Protein AF-A0AA43G3R4-F1 (afdb_monomer_lite)

Sequence (129 aa):
MTDATINPIISQLKTEEEQLTSLDSKLEKTAQWMMEASGTPEFGDRQTVYYPQLNEWREQKAKVNALYIQRANLSCIDEPTSPTAVANMMEEKCAIKEATVTSTTYERAQRRLFKQVNGFLRALLQYST

Structure (mmCIF, N/CA/C/O backbone):
data_AF-A0AA43G3R4-F1
#
_entry.id   AF-A0AA43G3R4-F1
#
loop_
_atom_site.group_PDB
_atom_site.id
_atom_site.type_symbol
_atom_site.label_atom_id
_atom_site.label_alt_id
_atom_site.label_comp_id
_atom_site.label_asym_id
_atom_site.label_entity_id
_atom_site.label_seq_id
_atom_site.pdbx_PDB_ins_code
_atom_site.Cartn_x
_atom_site.Cartn_y
_atom_site.Cartn_z
_atom_site.occupancy
_atom_site.B_iso_or_equiv
_atom_site.auth_seq_id
_atom_site.auth_comp_id
_atom_site.auth_asym_id
_atom_site.auth_atom_id
_atom_site.pdbx_PDB_model_num
ATOM 1 N N . MET A 1 1 ? 11.819 21.594 -16.147 1.00 44.59 1 MET A N 1
ATOM 2 C CA . MET A 1 1 ? 11.344 22.244 -14.901 1.00 44.59 1 MET A CA 1
ATOM 3 C C . MET A 1 1 ? 10.653 21.198 -14.023 1.00 44.59 1 MET A C 1
ATOM 5 O O . MET A 1 1 ? 9.445 21.244 -13.865 1.00 44.59 1 MET A O 1
ATOM 9 N N . THR A 1 2 ? 11.394 20.215 -13.508 1.00 52.28 2 THR A N 1
ATOM 10 C CA . THR A 1 2 ? 10.835 19.010 -12.854 1.00 52.28 2 THR A CA 1
ATOM 11 C C . THR A 1 2 ? 11.166 18.931 -11.359 1.00 52.28 2 THR A C 1
ATOM 13 O O . THR A 1 2 ? 10.369 18.418 -10.580 1.00 52.28 2 THR A O 1
ATOM 16 N N . ASP A 1 3 ? 12.277 19.527 -10.918 1.00 51.81 3 ASP A N 1
ATOM 17 C CA . ASP A 1 3 ? 12.760 19.365 -9.537 1.00 51.81 3 ASP A CA 1
ATOM 18 C C . ASP A 1 3 ? 11.977 20.166 -8.484 1.00 51.81 3 ASP A C 1
ATOM 20 O O . ASP A 1 3 ? 11.893 19.759 -7.325 1.00 51.81 3 ASP A O 1
ATOM 24 N N . ALA A 1 4 ? 11.356 21.287 -8.865 1.00 57.03 4 ALA A N 1
ATOM 25 C CA . ALA A 1 4 ? 10.637 22.144 -7.917 1.00 57.03 4 ALA A CA 1
ATOM 26 C C . ALA A 1 4 ? 9.316 21.525 -7.414 1.00 57.03 4 ALA A C 1
ATOM 28 O O . ALA A 1 4 ? 8.872 21.840 -6.313 1.00 57.03 4 ALA A O 1
ATOM 29 N N . THR A 1 5 ? 8.705 20.625 -8.192 1.00 59.03 5 THR A N 1
ATOM 30 C CA . THR A 1 5 ? 7.381 20.040 -7.899 1.00 59.03 5 THR A CA 1
ATOM 31 C C . THR A 1 5 ? 7.475 18.636 -7.296 1.00 59.03 5 THR A C 1
ATOM 33 O O . THR A 1 5 ? 6.583 18.214 -6.568 1.00 59.03 5 THR A O 1
ATOM 36 N N . ILE A 1 6 ? 8.577 17.920 -7.533 1.00 61.44 6 ILE A N 1
ATOM 37 C CA . ILE A 1 6 ? 8.792 16.555 -7.024 1.00 61.44 6 ILE A CA 1
ATOM 38 C C . ILE A 1 6 ? 9.211 16.564 -5.541 1.00 61.44 6 ILE A C 1
ATOM 40 O O . ILE A 1 6 ? 8.713 15.767 -4.744 1.00 61.44 6 ILE A O 1
ATOM 44 N N . ASN A 1 7 ? 10.069 17.506 -5.140 1.00 68.88 7 ASN A N 1
ATOM 45 C CA . ASN A 1 7 ? 10.537 17.658 -3.756 1.00 68.88 7 ASN A CA 1
ATOM 46 C C . ASN A 1 7 ? 9.427 17.861 -2.695 1.00 68.88 7 ASN A C 1
ATOM 48 O O . ASN A 1 7 ? 9.513 17.229 -1.633 1.00 68.88 7 ASN A O 1
ATOM 52 N N . PRO A 1 8 ? 8.373 18.673 -2.928 1.00 79.00 8 PRO A N 1
ATOM 53 C CA . PRO A 1 8 ? 7.284 18.813 -1.961 1.00 79.00 8 PRO A CA 1
ATOM 54 C C . PRO A 1 8 ? 6.429 17.545 -1.832 1.00 79.00 8 PRO A C 1
ATOM 56 O O . PRO A 1 8 ? 6.050 17.199 -0.717 1.00 79.00 8 PRO A O 1
ATOM 59 N N . ILE A 1 9 ? 6.190 16.805 -2.923 1.00 80.88 9 ILE A N 1
ATOM 60 C CA . ILE A 1 9 ? 5.394 15.562 -2.897 1.00 80.88 9 ILE A CA 1
ATOM 61 C C . ILE A 1 9 ? 6.132 14.455 -2.139 1.00 80.88 9 ILE A C 1
ATOM 63 O O . ILE A 1 9 ? 5.525 13.735 -1.351 1.00 80.88 9 ILE A O 1
ATOM 67 N N . ILE A 1 10 ? 7.451 14.338 -2.327 1.00 81.56 10 ILE A N 1
ATOM 68 C CA . ILE A 1 10 ? 8.273 13.375 -1.578 1.00 81.56 10 ILE A CA 1
ATOM 69 C C . ILE A 1 10 ? 8.282 13.715 -0.084 1.00 81.56 10 ILE A C 1
ATOM 71 O O . ILE A 1 10 ? 8.183 12.817 0.750 1.00 81.56 10 ILE A O 1
ATOM 75 N N . SER A 1 11 ? 8.392 15.001 0.257 1.00 84.50 11 SER A N 1
ATOM 76 C CA . SER A 1 11 ? 8.352 15.447 1.653 1.00 84.50 11 SER A CA 1
ATOM 77 C C . SER A 1 11 ? 6.990 15.173 2.291 1.00 84.50 11 SER A C 1
ATOM 79 O O . SER A 1 11 ? 6.943 14.644 3.393 1.00 84.50 11 SER A O 1
ATOM 81 N N . GLN A 1 12 ? 5.889 15.456 1.585 1.00 88.25 12 GLN A N 1
ATOM 82 C CA . GLN A 1 12 ? 4.536 15.145 2.054 1.00 88.25 12 GLN A CA 1
ATOM 83 C C . GLN A 1 12 ? 4.311 13.642 2.233 1.00 88.25 12 GLN A C 1
ATOM 85 O O . GLN A 1 12 ? 3.783 13.241 3.263 1.00 88.25 12 GLN A O 1
ATOM 90 N N . LEU A 1 13 ? 4.759 12.806 1.290 1.00 89.31 13 LEU A N 1
ATOM 91 C CA . LEU A 1 13 ? 4.653 11.347 1.406 1.00 89.31 13 LEU A CA 1
ATOM 92 C C . LEU A 1 13 ? 5.273 10.828 2.704 1.00 89.31 13 LEU A C 1
ATOM 94 O O . LEU A 1 13 ? 4.614 10.083 3.419 1.00 89.31 13 LEU A O 1
ATOM 98 N N . LYS A 1 14 ? 6.489 11.272 3.043 1.00 90.56 14 LYS A N 1
ATOM 99 C CA . LYS A 1 14 ? 7.156 10.855 4.286 1.00 90.56 14 LYS A CA 1
ATOM 100 C C . LYS A 1 14 ? 6.331 11.198 5.524 1.00 90.56 14 LYS A C 1
ATOM 102 O O . LYS A 1 14 ? 6.122 10.341 6.374 1.00 90.56 14 LYS A O 1
ATOM 107 N N . THR A 1 15 ? 5.832 12.429 5.609 1.00 91.81 15 THR A N 1
ATOM 108 C CA . THR A 1 15 ? 5.042 12.879 6.762 1.00 91.81 15 THR A CA 1
ATOM 109 C C . THR A 1 15 ? 3.743 12.085 6.900 1.00 91.81 15 THR A C 1
ATOM 111 O O . THR A 1 15 ? 3.371 11.674 7.997 1.00 91.81 15 THR A O 1
ATOM 114 N N . GLU A 1 16 ? 3.047 11.845 5.789 1.00 91.38 16 GLU A N 1
ATOM 115 C CA . GLU A 1 16 ? 1.775 11.118 5.787 1.00 91.38 16 GLU A CA 1
ATOM 116 C C . GLU A 1 16 ? 1.972 9.613 6.067 1.00 91.38 16 GLU A C 1
A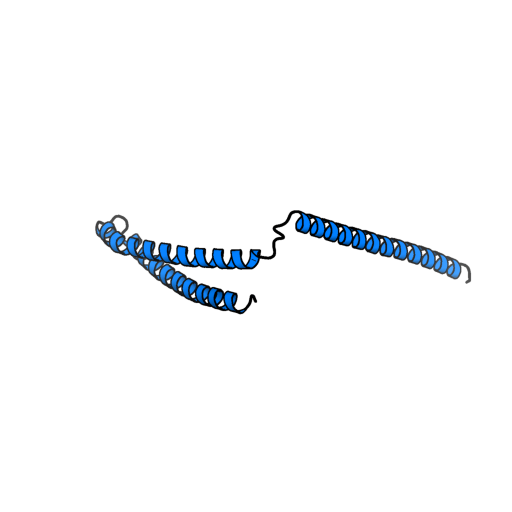TOM 118 O O . GLU A 1 16 ? 1.107 8.990 6.686 1.00 91.38 16 GLU A O 1
ATOM 123 N N . GLU A 1 17 ? 3.114 9.033 5.679 1.00 91.50 17 GLU A N 1
ATOM 124 C CA . GLU A 1 17 ? 3.525 7.662 6.024 1.00 91.50 17 GLU A CA 1
ATOM 125 C C . GLU A 1 17 ? 3.883 7.510 7.508 1.00 91.50 17 GLU A C 1
ATOM 127 O O . GLU A 1 17 ? 3.483 6.537 8.151 1.00 91.50 17 GLU A O 1
ATOM 132 N N . GLU A 1 18 ? 4.587 8.481 8.088 1.00 93.19 18 GLU A N 1
ATOM 133 C CA . GLU A 1 18 ? 4.849 8.5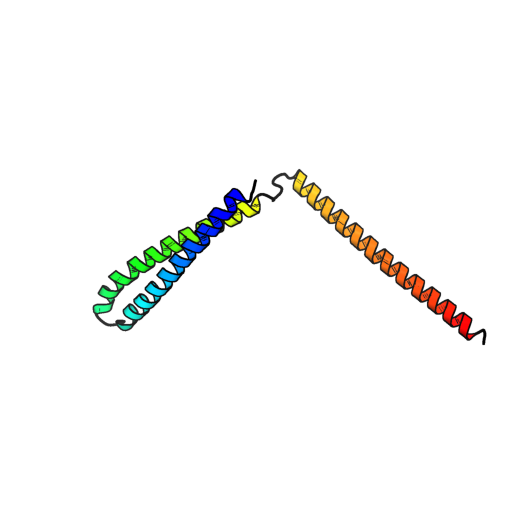23 9.532 1.00 93.19 18 GLU A CA 1
ATOM 134 C C . GLU A 1 18 ? 3.538 8.616 10.328 1.00 93.19 18 GLU A C 1
ATOM 136 O O . GLU A 1 18 ? 3.343 7.915 11.324 1.00 93.19 18 GLU A O 1
ATOM 141 N N . GLN A 1 19 ? 2.579 9.415 9.855 1.00 92.25 19 GLN A N 1
ATOM 142 C CA . GLN A 1 19 ? 1.244 9.460 10.450 1.00 92.25 19 GLN A CA 1
ATOM 143 C C . GLN A 1 19 ? 0.518 8.117 10.319 1.00 92.25 19 GLN A C 1
ATOM 145 O O . GLN A 1 19 ? -0.037 7.633 11.309 1.00 92.25 19 GLN A O 1
ATOM 150 N N . LEU A 1 20 ? 0.565 7.484 9.143 1.00 92.75 20 LEU A N 1
ATOM 151 C CA . LEU A 1 20 ? -0.073 6.189 8.904 1.00 92.75 20 LEU A CA 1
ATOM 152 C C . LEU A 1 20 ? 0.498 5.094 9.816 1.00 92.75 20 LEU A C 1
ATOM 154 O O . LEU A 1 20 ? -0.269 4.376 10.452 1.00 92.75 20 LEU A O 1
ATOM 158 N N . THR A 1 21 ? 1.823 5.016 9.954 1.00 92.94 21 THR A N 1
ATOM 159 C CA . THR A 1 21 ? 2.484 4.049 10.851 1.00 92.94 21 THR A CA 1
ATOM 160 C C . THR A 1 21 ? 2.127 4.288 12.320 1.00 92.94 21 THR A C 1
ATOM 162 O O . THR A 1 21 ? 1.919 3.338 13.079 1.00 92.94 21 THR A O 1
ATOM 165 N N . SER A 1 22 ? 1.984 5.553 12.730 1.00 93.62 22 SER A N 1
ATOM 166 C CA . SER A 1 22 ? 1.532 5.890 14.083 1.00 93.62 22 SER A CA 1
ATOM 167 C C . SER A 1 22 ? 0.084 5.453 14.347 1.00 93.62 22 SER A C 1
ATOM 169 O O . SER A 1 22 ? -0.221 4.959 15.437 1.00 93.62 22 SER A O 1
ATOM 171 N N . LEU A 1 23 ? -0.802 5.602 13.353 1.00 92.62 23 LEU A N 1
ATOM 172 C CA . LEU A 1 23 ? -2.191 5.153 13.425 1.00 92.62 23 LEU A CA 1
ATOM 173 C C . LEU A 1 23 ? -2.276 3.627 13.424 1.00 92.62 23 LEU A C 1
ATOM 175 O O . LEU A 1 23 ? -3.031 3.086 14.225 1.00 92.62 23 LEU A O 1
ATOM 179 N N . ASP A 1 24 ? -1.461 2.941 12.619 1.00 92.88 24 ASP A N 1
ATOM 180 C CA . ASP A 1 24 ? -1.372 1.476 12.609 1.00 92.88 24 ASP A CA 1
ATOM 181 C C . ASP A 1 24 ? -1.020 0.925 13.992 1.00 92.88 24 ASP A C 1
ATOM 183 O O . ASP A 1 24 ? -1.715 0.052 14.507 1.00 92.88 24 ASP A O 1
ATOM 187 N N . SER A 1 25 ? -0.002 1.485 14.655 1.00 93.31 25 SER A N 1
ATOM 188 C CA . SER A 1 25 ? 0.379 1.035 16.000 1.00 93.31 25 SER A CA 1
ATOM 189 C C . SER A 1 25 ? -0.733 1.254 17.032 1.00 93.31 25 SER A C 1
ATOM 191 O O . SER A 1 25 ? -0.937 0.421 17.920 1.00 93.31 25 SER A O 1
ATOM 193 N N . LYS A 1 26 ? -1.466 2.371 16.942 1.00 92.56 26 LYS A N 1
ATOM 194 C CA . LYS A 1 26 ? -2.621 2.631 17.815 1.00 92.56 26 LYS A CA 1
ATOM 195 C C . LYS A 1 26 ? -3.754 1.646 17.537 1.00 92.56 26 LYS A C 1
ATOM 197 O O . LYS A 1 26 ? -4.304 1.096 18.488 1.00 92.56 26 LYS A O 1
ATOM 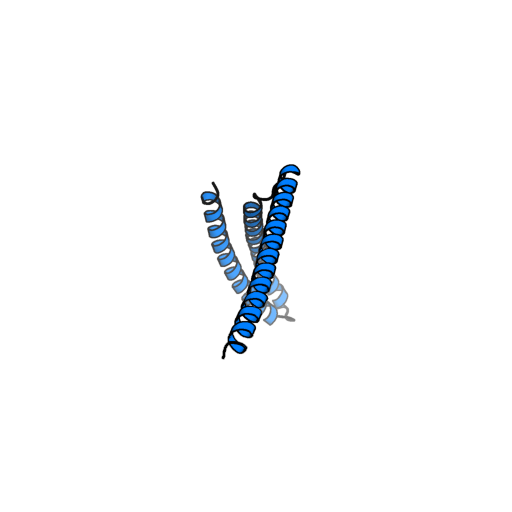202 N N . LEU A 1 27 ? -4.055 1.407 16.261 1.00 94.12 27 LEU A N 1
ATOM 203 C CA . LEU A 1 27 ? -5.101 0.499 15.804 1.00 94.12 27 LEU A CA 1
ATOM 204 C C . LEU A 1 27 ? -4.810 -0.950 16.204 1.00 94.12 27 LEU A C 1
ATOM 206 O O . LEU A 1 27 ? -5.715 -1.673 16.604 1.00 94.12 27 LEU A O 1
ATOM 210 N N . GLU A 1 28 ? -3.551 -1.381 16.133 1.00 95.00 28 GLU A N 1
ATOM 211 C CA . GLU A 1 28 ? -3.140 -2.719 16.555 1.00 95.00 28 GLU A CA 1
ATOM 212 C C . GLU A 1 28 ? -3.360 -2.916 18.060 1.00 95.00 28 GLU A C 1
ATOM 214 O O . GLU A 1 28 ? -3.941 -3.917 18.480 1.00 95.00 28 GLU A O 1
ATOM 219 N N . LYS A 1 29 ? -2.977 -1.926 18.876 1.00 94.69 29 LYS A N 1
ATOM 220 C CA . LYS A 1 29 ? -3.205 -1.961 20.328 1.00 94.69 29 LYS A CA 1
ATOM 221 C C . LYS A 1 29 ? -4.691 -1.990 20.671 1.00 94.69 29 LYS A C 1
ATOM 223 O O . LYS A 1 29 ? -5.099 -2.754 21.543 1.00 94.69 29 LYS A O 1
ATOM 228 N N . THR A 1 30 ? -5.512 -1.184 19.998 1.00 91.50 30 THR A N 1
ATOM 229 C CA . THR A 1 30 ? -6.960 -1.182 20.247 1.00 91.50 30 THR A CA 1
ATOM 230 C C . THR A 1 30 ? -7.649 -2.425 19.703 1.00 91.50 30 THR A C 1
ATOM 232 O O . THR A 1 30 ? -8.590 -2.900 20.334 1.00 91.50 30 THR A O 1
ATOM 235 N N . ALA A 1 31 ? -7.154 -3.016 18.613 1.00 92.44 31 ALA A N 1
ATOM 236 C CA . ALA A 1 31 ? -7.606 -4.318 18.133 1.00 92.44 31 ALA A CA 1
ATOM 237 C C . ALA A 1 31 ? -7.309 -5.421 19.156 1.00 92.44 31 ALA A C 1
ATOM 239 O O . ALA A 1 31 ? -8.202 -6.201 19.477 1.00 92.44 31 ALA A O 1
ATOM 240 N N . GLN A 1 32 ? -6.088 -5.468 19.700 1.00 94.06 32 GLN A N 1
ATOM 241 C CA . GLN A 1 32 ? -5.712 -6.426 20.745 1.00 94.06 32 GLN A CA 1
ATOM 242 C C . GLN A 1 32 ? -6.611 -6.269 21.977 1.00 94.06 32 GLN A C 1
ATOM 244 O O . GLN A 1 32 ? -7.249 -7.232 22.396 1.00 94.06 32 GLN A O 1
ATOM 249 N N . TRP A 1 33 ? -6.773 -5.039 22.472 1.00 93.19 33 TRP A N 1
ATOM 250 C CA . TRP A 1 33 ? -7.673 -4.734 23.586 1.00 93.19 33 TRP A CA 1
ATOM 251 C C . TRP A 1 33 ? -9.139 -5.104 23.302 1.00 93.19 33 TRP A C 1
ATOM 253 O O . TRP A 1 33 ? -9.841 -5.593 24.184 1.00 93.19 33 TRP A O 1
ATOM 263 N N . MET A 1 34 ? -9.634 -4.906 22.079 1.00 92.50 34 MET A N 1
ATOM 264 C CA . MET A 1 34 ? -10.984 -5.330 21.696 1.00 92.50 34 MET A CA 1
ATOM 265 C C . MET A 1 34 ? -11.106 -6.862 21.707 1.00 92.50 34 MET A C 1
ATOM 267 O O . MET A 1 34 ? -12.076 -7.400 22.239 1.00 92.50 34 MET A O 1
ATOM 271 N N . MET A 1 35 ? -10.115 -7.568 21.155 1.00 91.44 35 MET A N 1
ATOM 272 C CA . MET A 1 35 ? -10.095 -9.031 21.067 1.00 91.44 35 MET A CA 1
ATOM 273 C C . MET A 1 35 ? -10.021 -9.714 22.438 1.00 91.44 35 MET A C 1
ATOM 275 O O . MET A 1 35 ? -10.620 -10.775 22.615 1.00 91.44 35 MET A O 1
ATOM 279 N N . GLU A 1 36 ? -9.365 -9.098 23.422 1.00 92.75 36 GLU A N 1
ATOM 280 C CA . GLU A 1 36 ? -9.342 -9.576 24.814 1.00 92.75 36 GLU A CA 1
ATOM 281 C C . GLU A 1 36 ? -10.741 -9.683 25.441 1.00 92.75 36 GLU A C 1
ATOM 283 O O . GLU A 1 36 ? -10.964 -10.533 26.298 1.00 92.75 36 GLU A O 1
ATOM 288 N N . ALA A 1 37 ? -11.697 -8.859 25.002 1.00 89.75 37 ALA A N 1
ATOM 289 C CA . ALA A 1 37 ? -13.094 -8.927 25.436 1.00 89.75 37 ALA A CA 1
ATOM 290 C C . ALA A 1 37 ? -13.983 -9.752 24.501 1.00 89.75 37 ALA A C 1
ATOM 292 O O . ALA A 1 37 ? -15.207 -9.700 24.610 1.00 89.75 37 ALA A O 1
ATOM 293 N N . SER A 1 38 ? -13.413 -10.495 23.552 1.00 88.75 38 SER A N 1
ATOM 294 C CA . SER A 1 38 ? -14.224 -11.303 22.643 1.00 88.75 38 SER A CA 1
ATOM 295 C C . SER A 1 38 ? -15.098 -12.298 23.419 1.00 88.75 38 SER A C 1
ATOM 297 O O . SER A 1 38 ? -14.650 -12.988 24.332 1.00 88.75 38 SER A O 1
ATOM 299 N N . GLY A 1 39 ? -16.387 -12.332 23.078 1.00 85.88 39 GLY A N 1
ATOM 300 C CA . GLY A 1 39 ? -17.371 -13.176 23.760 1.00 85.88 39 GLY A CA 1
ATOM 301 C C . GLY A 1 39 ? -17.900 -12.625 25.090 1.00 85.88 39 GLY A C 1
ATOM 302 O O . GLY A 1 39 ? -18.745 -13.280 25.699 1.00 85.88 39 GLY A O 1
ATOM 303 N N . THR A 1 40 ? -17.472 -11.436 25.531 1.00 89.31 40 THR A N 1
ATOM 304 C CA . THR A 1 40 ? -18.071 -10.739 26.681 1.00 89.31 40 THR A CA 1
ATOM 305 C C . THR A 1 40 ? -19.037 -9.635 26.221 1.00 89.31 40 THR A C 1
ATOM 307 O O . THR A 1 40 ? -18.949 -9.169 25.081 1.00 89.31 40 THR A O 1
ATOM 310 N N . PRO A 1 41 ? -19.965 -9.177 27.085 1.00 87.88 41 PRO A N 1
ATOM 311 C CA . PRO A 1 41 ? -20.867 -8.068 26.759 1.00 87.88 41 PRO A CA 1
ATOM 312 C C . PRO A 1 41 ? -20.126 -6.762 26.435 1.00 87.88 41 PRO A C 1
ATOM 314 O O . PRO A 1 41 ? -20.597 -5.978 25.617 1.00 87.88 41 PRO A O 1
ATOM 317 N N . GLU A 1 42 ? -18.941 -6.560 27.022 1.00 88.25 42 GLU A N 1
ATOM 318 C CA . GLU A 1 42 ? -18.103 -5.371 26.814 1.00 88.25 42 GLU A CA 1
ATOM 319 C C . GLU A 1 42 ? -17.565 -5.264 25.381 1.00 88.25 42 GLU A C 1
ATOM 321 O O . GLU A 1 42 ? -17.151 -4.187 24.959 1.00 88.25 42 GLU A O 1
ATOM 326 N N . PHE A 1 43 ? -17.567 -6.355 24.605 1.00 88.88 43 PHE A N 1
ATOM 327 C CA . PHE A 1 43 ? -17.068 -6.357 23.229 1.00 88.88 43 PHE A CA 1
ATOM 328 C C . PHE A 1 43 ? -17.754 -5.299 22.355 1.00 88.88 43 PHE A C 1
ATOM 330 O O . PHE A 1 43 ? -17.090 -4.626 21.567 1.00 88.88 43 PHE A O 1
ATOM 337 N N . GLY A 1 44 ? -19.070 -5.123 22.526 1.00 89.00 44 GLY A N 1
ATOM 338 C CA . GLY A 1 44 ? -19.841 -4.106 21.808 1.00 89.00 44 GLY A CA 1
ATOM 339 C C . GLY A 1 44 ? -19.372 -2.687 22.130 1.00 89.00 44 GLY A C 1
ATOM 340 O O . GLY A 1 44 ? -19.185 -1.880 21.222 1.00 89.00 44 GLY A O 1
ATOM 341 N N . ASP A 1 45 ? -19.073 -2.405 23.397 1.00 90.25 45 ASP A N 1
ATOM 342 C CA . ASP A 1 45 ? -18.560 -1.099 23.815 1.00 90.25 45 ASP A CA 1
ATOM 343 C C . ASP A 1 45 ? -17.160 -0.853 23.239 1.00 90.25 45 ASP A C 1
ATOM 345 O O . ASP A 1 45 ? -16.874 0.226 22.717 1.00 90.25 45 ASP A O 1
ATOM 349 N N . ARG A 1 46 ? -16.291 -1.873 23.226 1.00 91.19 46 ARG A N 1
ATOM 350 C CA . ARG A 1 46 ? -14.936 -1.756 22.655 1.00 91.19 46 ARG A CA 1
ATOM 351 C C . ARG A 1 46 ? -14.948 -1.541 21.137 1.00 91.19 46 ARG A C 1
ATOM 353 O O . ARG A 1 46 ? -14.095 -0.819 20.619 1.00 91.19 46 ARG A O 1
ATOM 360 N N . GLN A 1 47 ? -15.942 -2.078 20.425 1.00 91.50 47 GLN A N 1
ATOM 361 C CA . GLN A 1 47 ? -16.136 -1.808 18.994 1.00 91.50 47 GLN A CA 1
ATOM 362 C C . GLN A 1 47 ? -16.387 -0.325 18.704 1.00 91.50 47 GLN A C 1
ATOM 364 O O . GLN A 1 47 ? -15.893 0.187 17.697 1.00 91.50 47 GLN A O 1
ATOM 369 N N . THR A 1 48 ? -17.107 0.379 19.586 1.00 92.81 48 THR A N 1
ATOM 370 C CA . THR A 1 48 ? -17.380 1.816 19.406 1.00 92.81 48 THR A CA 1
ATOM 371 C C . THR A 1 48 ? -16.112 2.668 19.435 1.00 92.81 48 THR A C 1
ATOM 373 O O . THR A 1 48 ? -16.088 3.737 18.835 1.00 92.81 48 THR A O 1
ATOM 376 N N . VAL A 1 49 ? -15.041 2.176 20.066 1.00 91.81 49 VAL A N 1
ATOM 377 C CA . VAL A 1 49 ? -13.723 2.826 20.100 1.00 91.81 49 VAL A CA 1
ATOM 378 C C . VAL A 1 49 ? -12.860 2.397 18.911 1.00 91.81 49 VAL A C 1
ATOM 380 O O . VAL A 1 49 ? -12.162 3.221 18.322 1.00 91.81 49 VAL A O 1
ATOM 383 N N . TYR A 1 50 ? -12.921 1.119 18.529 1.00 92.81 50 TYR A N 1
ATOM 384 C CA . TYR A 1 50 ? -12.098 0.558 17.456 1.00 92.81 50 TYR A CA 1
ATOM 385 C C . TYR A 1 50 ? -12.494 1.060 16.057 1.00 92.81 50 TYR A C 1
ATOM 387 O O . TYR A 1 50 ? -11.639 1.485 15.279 1.00 92.81 50 TYR A O 1
ATOM 395 N N . TYR A 1 51 ? -13.786 1.039 15.712 1.00 93.50 51 TYR A N 1
ATOM 396 C CA . TYR A 1 51 ? -14.228 1.366 14.349 1.00 93.50 51 TYR A CA 1
ATOM 397 C C . TYR A 1 51 ? -13.946 2.813 13.907 1.00 93.50 51 TYR A C 1
ATOM 399 O O . TYR A 1 51 ? -13.550 2.996 12.753 1.00 93.50 51 TYR A O 1
ATOM 407 N N . PRO A 1 52 ? -14.086 3.845 14.762 1.00 94.31 52 PRO A N 1
ATOM 408 C CA . PRO A 1 52 ? -13.673 5.200 14.405 1.00 94.31 52 PRO A CA 1
ATOM 409 C C . PRO A 1 52 ? -12.182 5.299 14.068 1.00 94.31 52 PRO A C 1
ATOM 411 O O . PRO A 1 52 ? -11.828 5.911 13.064 1.00 94.31 52 PRO A O 1
ATOM 414 N N . GLN A 1 53 ? -11.318 4.633 14.840 1.00 93.50 53 GLN A N 1
ATOM 415 C CA . GLN A 1 53 ? -9.875 4.605 14.571 1.00 93.50 53 GLN A CA 1
ATOM 416 C C . GLN A 1 53 ? -9.554 3.870 13.266 1.00 93.50 53 GLN A C 1
ATOM 418 O O . GLN A 1 53 ? -8.684 4.291 12.505 1.00 93.50 53 GLN A O 1
ATOM 423 N N . LEU A 1 54 ? -10.286 2.793 12.969 1.00 94.00 54 LEU A N 1
ATOM 424 C CA . LEU A 1 54 ? -10.164 2.088 11.696 1.00 94.00 54 LEU A CA 1
ATOM 425 C C . LEU A 1 54 ? -10.542 2.992 10.513 1.00 94.00 54 LEU A C 1
ATOM 427 O O . LEU A 1 54 ? -9.892 2.935 9.469 1.00 94.00 54 LEU A O 1
ATOM 431 N N . ASN A 1 55 ? -11.583 3.814 10.657 1.00 95.12 55 ASN A N 1
ATOM 432 C CA . ASN A 1 55 ? -11.982 4.764 9.621 1.00 95.12 55 ASN A CA 1
ATOM 433 C C . ASN A 1 55 ? -10.927 5.856 9.419 1.00 95.12 55 ASN A C 1
ATOM 435 O O . ASN A 1 55 ? -10.546 6.106 8.278 1.00 95.12 55 ASN A O 1
ATOM 439 N N . GLU A 1 56 ? -10.389 6.423 10.500 1.00 94.12 56 GLU A N 1
ATOM 440 C CA . GLU A 1 56 ? -9.297 7.403 10.437 1.00 94.12 56 GLU A CA 1
ATOM 441 C C . GLU A 1 56 ? -8.069 6.829 9.709 1.00 94.12 56 GLU A C 1
ATOM 443 O O . GLU A 1 56 ? -7.522 7.451 8.795 1.00 94.12 56 GLU A O 1
ATOM 448 N N . TRP A 1 57 ? -7.688 5.587 10.026 1.00 95.19 57 TRP A N 1
ATOM 449 C CA . TRP A 1 57 ? -6.604 4.899 9.325 1.00 95.19 57 TRP A CA 1
ATOM 450 C C . TRP A 1 57 ? -6.899 4.693 7.831 1.00 95.19 57 TRP A C 1
ATOM 452 O O . TRP A 1 57 ? -6.026 4.902 6.986 1.00 95.19 57 TRP A O 1
ATOM 462 N N . ARG A 1 58 ? -8.134 4.313 7.471 1.00 94.62 58 ARG A N 1
ATOM 463 C CA . ARG A 1 58 ? -8.540 4.131 6.064 1.00 94.62 58 ARG A CA 1
ATOM 464 C C . ARG A 1 58 ? -8.464 5.435 5.278 1.00 94.62 58 ARG A C 1
ATOM 466 O O . ARG A 1 58 ? -7.980 5.426 4.146 1.00 94.62 58 ARG A O 1
ATOM 473 N N . GLU A 1 59 ? -8.924 6.535 5.864 1.00 95.25 59 GLU A N 1
ATOM 474 C CA . GLU A 1 59 ? -8.842 7.864 5.256 1.00 95.25 59 GLU A CA 1
ATOM 475 C C . GLU A 1 59 ? -7.386 8.282 5.042 1.00 95.25 59 GLU A C 1
ATOM 477 O O . GLU A 1 59 ? -7.020 8.722 3.950 1.00 95.25 59 GLU A O 1
ATOM 482 N N . GLN A 1 60 ? -6.530 8.067 6.042 1.00 92.94 60 GLN A N 1
ATOM 483 C CA . GLN A 1 60 ? -5.106 8.369 5.938 1.00 92.94 60 GLN A CA 1
ATOM 484 C C . GLN A 1 60 ? -4.418 7.532 4.851 1.00 92.94 60 GLN A C 1
ATOM 486 O O . GLN A 1 60 ? -3.676 8.056 4.018 1.00 92.94 60 GLN A O 1
ATOM 491 N N . LYS A 1 61 ? -4.729 6.235 4.781 1.00 94.12 61 LYS A N 1
ATOM 492 C CA . LYS A 1 61 ? -4.225 5.343 3.730 1.00 94.12 61 LYS A CA 1
ATOM 493 C C . LYS A 1 61 ? -4.658 5.791 2.333 1.00 94.12 61 LYS A C 1
ATOM 495 O O . LYS A 1 61 ? -3.872 5.706 1.389 1.00 94.12 61 LYS A O 1
ATOM 500 N N . ALA A 1 62 ? -5.889 6.283 2.186 1.00 94.00 62 ALA A N 1
ATOM 501 C CA . ALA A 1 62 ? -6.376 6.813 0.916 1.00 94.00 62 ALA A CA 1
ATOM 502 C C . ALA A 1 62 ? -5.581 8.052 0.467 1.00 94.00 62 ALA A C 1
ATOM 504 O O . ALA A 1 62 ? -5.236 8.147 -0.712 1.00 94.00 62 ALA A O 1
ATOM 505 N N . LYS A 1 63 ? -5.221 8.954 1.393 1.00 91.88 63 LYS A N 1
ATOM 506 C CA . LYS A 1 63 ? -4.365 10.118 1.097 1.00 91.88 63 LYS A CA 1
ATOM 507 C C . LYS A 1 63 ? -2.973 9.701 0.626 1.00 91.88 63 LYS A C 1
ATOM 509 O O . LYS A 1 63 ? -2.519 10.175 -0.413 1.00 91.88 63 LYS A O 1
ATOM 514 N N . VAL A 1 64 ? -2.327 8.773 1.335 1.00 92.62 64 VAL A N 1
ATOM 515 C CA . VAL A 1 64 ? -1.002 8.246 0.958 1.00 92.62 64 VAL A CA 1
ATOM 516 C C . VAL A 1 64 ? -1.049 7.619 -0.439 1.00 92.62 64 VAL A C 1
ATOM 518 O O . VAL A 1 64 ? -0.231 7.949 -1.298 1.00 92.62 64 VAL A O 1
ATOM 521 N N . ASN A 1 65 ? -2.056 6.788 -0.719 1.00 91.81 65 ASN A N 1
ATOM 522 C CA . ASN A 1 65 ? -2.240 6.194 -2.044 1.00 91.81 65 ASN A CA 1
ATOM 523 C C . ASN A 1 65 ? -2.458 7.248 -3.141 1.00 91.81 65 ASN A C 1
ATOM 525 O O . ASN A 1 65 ? -1.907 7.116 -4.233 1.00 91.81 65 ASN A O 1
ATOM 529 N N . ALA A 1 66 ? -3.224 8.308 -2.865 1.00 91.62 66 ALA A N 1
ATOM 530 C CA . ALA A 1 66 ? -3.416 9.402 -3.813 1.00 91.62 66 ALA A CA 1
ATOM 531 C C . ALA A 1 66 ? -2.091 10.114 -4.137 1.00 91.62 66 ALA A C 1
ATOM 533 O O . ALA A 1 66 ? -1.823 10.395 -5.306 1.00 91.62 66 ALA A O 1
ATOM 534 N N . LEU A 1 67 ? -1.230 10.341 -3.139 1.00 89.19 67 LEU A N 1
ATOM 535 C CA . LEU A 1 67 ? 0.103 10.918 -3.344 1.00 89.19 67 LEU A CA 1
ATOM 536 C C . LEU A 1 67 ? 1.023 9.988 -4.150 1.00 89.19 67 LEU A C 1
ATOM 538 O O . LEU A 1 67 ? 1.750 10.454 -5.029 1.00 89.19 67 LEU A O 1
ATOM 542 N N . TYR A 1 68 ? 0.958 8.673 -3.918 1.00 88.62 68 TYR A N 1
ATOM 543 C CA . TYR A 1 68 ? 1.673 7.685 -4.733 1.00 88.62 68 TYR A CA 1
ATOM 544 C C . TYR A 1 68 ? 1.249 7.728 -6.205 1.00 88.62 68 TYR A C 1
ATOM 546 O O . TYR A 1 68 ? 2.106 7.717 -7.090 1.00 88.62 68 TYR A O 1
ATOM 554 N N . ILE A 1 69 ? -0.055 7.835 -6.473 1.00 88.31 69 ILE A N 1
ATOM 555 C CA . ILE A 1 69 ? -0.591 7.967 -7.835 1.00 88.31 69 ILE A CA 1
ATOM 556 C C . ILE A 1 69 ? -0.129 9.283 -8.472 1.00 88.31 69 ILE A C 1
ATOM 558 O O . ILE A 1 69 ? 0.328 9.283 -9.613 1.00 88.31 69 ILE A O 1
ATOM 562 N N . GLN A 1 70 ? -0.182 10.401 -7.740 1.00 85.31 70 GLN A N 1
ATOM 563 C CA . GLN A 1 70 ? 0.321 11.689 -8.234 1.00 85.31 70 GLN A CA 1
ATOM 564 C C . GLN A 1 70 ? 1.807 11.614 -8.601 1.00 85.31 70 GLN A C 1
ATOM 566 O O . GLN A 1 70 ? 2.202 12.082 -9.668 1.00 85.31 70 GLN A O 1
ATOM 571 N N . ARG A 1 71 ? 2.626 10.968 -7.764 1.00 83.69 71 ARG A N 1
ATOM 572 C CA . ARG A 1 71 ? 4.047 10.739 -8.048 1.00 83.69 71 ARG A CA 1
ATOM 573 C C . ARG A 1 71 ? 4.255 9.882 -9.301 1.00 83.69 71 ARG A C 1
ATOM 575 O O . ARG A 1 71 ? 5.106 10.221 -10.118 1.00 83.69 71 ARG A O 1
ATOM 582 N N . ALA A 1 72 ? 3.486 8.807 -9.465 1.00 81.38 72 ALA A N 1
ATOM 583 C CA . ALA A 1 72 ? 3.565 7.946 -10.645 1.00 81.38 72 ALA A CA 1
ATOM 584 C C . ALA A 1 72 ? 3.187 8.700 -11.935 1.00 81.38 72 ALA A C 1
ATOM 586 O O . ALA A 1 72 ? 3.882 8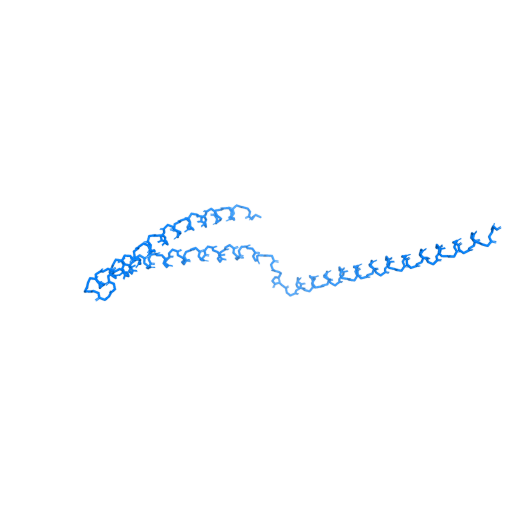.593 -12.945 1.00 81.38 72 ALA A O 1
ATOM 587 N N . ASN A 1 73 ? 2.147 9.536 -11.881 1.00 80.06 73 ASN A N 1
ATOM 588 C CA . ASN A 1 73 ? 1.719 10.354 -13.017 1.00 80.06 73 ASN A CA 1
ATOM 589 C C . ASN A 1 73 ? 2.776 11.393 -13.423 1.00 80.06 73 ASN A C 1
ATOM 591 O O . ASN A 1 73 ? 2.953 11.648 -14.610 1.00 80.06 73 ASN A O 1
ATOM 595 N N . LEU A 1 74 ? 3.524 11.952 -12.465 1.00 72.75 74 LEU A N 1
ATOM 596 C CA . LEU A 1 74 ? 4.640 12.859 -12.760 1.00 72.75 74 LEU A CA 1
ATOM 597 C C . LEU A 1 74 ? 5.813 12.156 -13.456 1.00 72.75 74 LEU A C 1
ATOM 599 O O . LEU A 1 74 ? 6.482 12.776 -14.276 1.00 72.75 74 LEU A O 1
ATOM 603 N N . SER A 1 75 ? 6.050 10.871 -13.169 1.00 62.22 75 SER A N 1
ATOM 604 C CA . SER A 1 75 ? 7.083 10.079 -13.856 1.00 62.22 75 SER A CA 1
ATOM 605 C C . SER A 1 75 ? 6.683 9.595 -15.256 1.00 62.22 75 SER A C 1
ATOM 607 O O . SER A 1 75 ? 7.537 9.127 -15.998 1.00 62.22 75 SER A O 1
ATOM 609 N N . CYS A 1 76 ? 5.404 9.706 -15.632 1.00 54.50 76 CYS A N 1
ATOM 610 C CA . CYS A 1 76 ? 4.864 9.188 -16.895 1.00 54.50 76 CYS A CA 1
ATOM 611 C C . CYS A 1 76 ? 4.847 10.237 -18.031 1.00 54.50 76 CYS A C 1
ATOM 613 O O . CYS A 1 76 ? 4.406 9.951 -19.139 1.00 54.50 76 CYS A O 1
ATOM 615 N N . ILE A 1 77 ? 5.353 11.452 -17.788 1.00 55.62 77 ILE A N 1
ATOM 616 C CA . ILE A 1 77 ? 5.332 12.557 -18.767 1.00 55.62 77 ILE A CA 1
ATOM 617 C C . ILE A 1 77 ? 6.263 12.301 -19.978 1.00 55.62 77 ILE A C 1
ATOM 619 O O . ILE A 1 77 ? 6.126 12.969 -20.999 1.00 55.62 77 ILE A O 1
ATOM 623 N N . ASP A 1 78 ? 7.136 11.290 -19.925 1.00 53.84 78 ASP A N 1
ATOM 624 C CA . ASP A 1 78 ? 8.045 10.943 -21.029 1.00 53.84 78 ASP A CA 1
ATOM 625 C C . ASP A 1 78 ? 7.490 9.885 -22.008 1.00 53.84 78 ASP A C 1
ATOM 627 O O . ASP A 1 78 ? 8.203 9.467 -22.923 1.00 53.84 78 ASP A O 1
ATOM 631 N N . GLU A 1 79 ? 6.234 9.434 -21.874 1.00 54.34 79 GLU A N 1
ATOM 632 C CA . GLU A 1 79 ? 5.654 8.535 -22.881 1.00 54.34 79 GLU A CA 1
ATOM 633 C C . GLU A 1 79 ? 5.296 9.299 -24.172 1.00 54.34 79 GLU A C 1
ATOM 635 O O . GLU A 1 79 ? 4.482 10.230 -24.141 1.00 54.34 79 GLU A O 1
ATOM 640 N N . PRO A 1 80 ? 5.861 8.916 -25.338 1.00 54.31 80 PRO A N 1
ATOM 641 C CA . PRO A 1 80 ? 5.559 9.573 -26.600 1.00 54.31 80 PRO A CA 1
ATOM 642 C C . PRO A 1 80 ? 4.088 9.360 -26.964 1.00 54.31 80 PRO A C 1
ATOM 644 O O . PRO A 1 80 ? 3.691 8.313 -27.468 1.00 54.31 80 PRO A O 1
ATOM 647 N N . THR A 1 81 ? 3.268 10.383 -26.733 1.00 57.72 81 THR A N 1
ATOM 648 C CA . THR A 1 81 ? 1.813 10.330 -26.938 1.00 57.72 81 THR A CA 1
ATOM 649 C C . THR A 1 81 ? 1.421 10.370 -28.422 1.00 57.72 81 THR A C 1
ATOM 651 O O . THR A 1 81 ? 0.257 10.166 -28.760 1.00 57.72 81 THR A O 1
ATOM 654 N N . SER A 1 82 ? 2.369 10.640 -29.332 1.00 61.16 82 SER A N 1
ATOM 655 C CA . SER A 1 82 ? 2.108 10.704 -30.772 1.00 61.16 82 SER A CA 1
ATOM 656 C C . SER A 1 82 ? 2.536 9.417 -31.497 1.00 61.16 82 SER A C 1
ATOM 658 O O . SER A 1 82 ? 3.630 8.900 -31.250 1.00 61.16 82 SER A O 1
ATOM 660 N N . PRO A 1 83 ? 1.725 8.911 -32.446 1.00 60.66 83 PRO A N 1
ATOM 661 C CA . PRO A 1 83 ? 2.052 7.705 -33.212 1.00 60.66 83 PRO A CA 1
ATOM 662 C C . PRO A 1 83 ? 3.383 7.826 -33.977 1.00 60.66 83 PRO A C 1
ATOM 664 O O . PRO A 1 83 ? 4.094 6.836 -34.141 1.00 60.66 83 PRO A O 1
ATOM 667 N N . THR A 1 84 ? 3.772 9.041 -34.373 1.00 65.19 84 THR A N 1
ATOM 668 C CA . THR A 1 84 ? 5.060 9.335 -35.020 1.00 65.19 84 THR A CA 1
ATOM 669 C C . THR A 1 84 ? 6.250 9.142 -34.077 1.00 65.19 84 THR A C 1
ATOM 671 O O . THR A 1 84 ? 7.281 8.614 -34.480 1.00 65.19 84 THR A O 1
ATOM 674 N N . ALA A 1 85 ? 6.121 9.526 -32.806 1.00 60.12 85 ALA A N 1
ATOM 675 C CA . ALA A 1 85 ? 7.199 9.373 -31.833 1.00 60.12 85 ALA A CA 1
ATOM 676 C C . ALA A 1 85 ? 7.380 7.907 -31.391 1.00 60.12 85 ALA A C 1
ATOM 678 O O . ALA A 1 85 ? 8.507 7.464 -31.168 1.00 60.12 85 ALA A O 1
ATOM 679 N N . VAL A 1 86 ? 6.298 7.119 -31.369 1.00 65.81 86 VAL A N 1
ATOM 680 C CA . VAL A 1 86 ? 6.369 5.659 -31.176 1.00 65.81 86 VAL A CA 1
ATOM 681 C C . VAL A 1 86 ? 7.103 4.978 -32.338 1.00 65.81 86 VAL A C 1
ATOM 683 O O . VAL A 1 86 ? 7.928 4.094 -32.100 1.00 65.81 86 VAL A O 1
ATOM 686 N N . ALA A 1 87 ? 6.847 5.404 -33.581 1.00 71.25 87 ALA A N 1
ATOM 687 C CA . ALA A 1 87 ? 7.530 4.880 -34.766 1.00 71.25 87 ALA A CA 1
ATOM 688 C C . ALA A 1 87 ? 9.040 5.172 -34.736 1.00 71.25 87 ALA A C 1
ATOM 690 O O . ALA A 1 87 ? 9.838 4.246 -34.879 1.00 71.25 87 ALA A O 1
ATOM 691 N N . ASN A 1 88 ? 9.429 6.414 -34.433 1.00 71.75 88 ASN A N 1
ATOM 692 C CA . ASN A 1 88 ? 10.839 6.802 -34.324 1.00 71.75 88 ASN A CA 1
ATOM 693 C C . ASN A 1 88 ? 11.571 6.012 -33.223 1.00 71.75 88 ASN A C 1
ATOM 695 O O . ASN A 1 88 ? 12.688 5.548 -33.431 1.00 71.75 88 ASN A O 1
ATOM 699 N N . MET A 1 89 ? 10.930 5.786 -32.069 1.00 73.88 89 MET A N 1
ATOM 700 C CA . MET A 1 89 ? 11.522 4.991 -30.987 1.00 73.88 89 MET A CA 1
ATOM 701 C C . MET A 1 89 ? 11.699 3.512 -31.380 1.00 73.88 89 MET A C 1
ATOM 703 O O . MET A 1 89 ? 12.661 2.861 -30.966 1.00 73.88 89 MET A O 1
ATOM 707 N N . MET A 1 90 ? 10.768 2.945 -32.154 1.00 76.38 90 MET A N 1
ATOM 708 C CA . MET A 1 90 ? 10.907 1.579 -32.671 1.00 76.38 90 MET A CA 1
ATOM 709 C C . MET A 1 90 ? 12.052 1.477 -33.681 1.00 76.38 90 MET A C 1
ATOM 711 O O . MET A 1 90 ? 12.836 0.532 -33.602 1.00 76.38 90 MET A O 1
ATOM 715 N N . GLU A 1 91 ? 12.180 2.456 -34.576 1.00 77.81 91 GLU A N 1
ATOM 716 C CA . GLU A 1 91 ? 13.265 2.526 -35.558 1.00 77.81 91 GLU A CA 1
ATOM 717 C C . GLU A 1 91 ? 14.636 2.641 -34.877 1.00 77.81 91 GLU A C 1
ATOM 719 O O . GLU A 1 91 ? 15.545 1.869 -35.181 1.00 77.81 91 GLU A O 1
ATOM 724 N N . GLU A 1 92 ? 14.760 3.495 -33.858 1.00 72.00 92 GLU A N 1
ATOM 725 C CA . GLU A 1 92 ? 15.982 3.625 -33.059 1.00 72.00 92 GLU A CA 1
ATOM 726 C C . GLU A 1 92 ? 16.345 2.311 -32.343 1.00 72.00 92 GLU A C 1
ATOM 728 O O . GLU A 1 92 ? 17.495 1.865 -32.371 1.00 72.00 92 GLU A O 1
ATOM 733 N N . LYS A 1 93 ? 15.357 1.612 -31.765 1.00 79.50 93 LYS A N 1
ATOM 734 C CA . LYS A 1 93 ? 15.572 0.295 -31.139 1.00 79.50 93 LYS A CA 1
ATOM 735 C C . LYS A 1 93 ? 16.017 -0.766 -32.146 1.00 79.50 93 LYS A C 1
ATOM 737 O O . LYS A 1 93 ? 16.828 -1.625 -31.791 1.00 79.50 93 LYS A O 1
ATOM 742 N N . CYS A 1 94 ? 15.492 -0.739 -33.369 1.00 77.62 94 CYS A N 1
ATOM 743 C CA . CYS A 1 94 ? 15.932 -1.628 -34.442 1.00 77.62 94 CYS A CA 1
ATOM 744 C C . CYS A 1 94 ? 17.374 -1.320 -34.856 1.00 77.62 94 CYS A C 1
ATOM 746 O O . CYS A 1 94 ? 18.198 -2.234 -34.864 1.00 77.62 94 CYS A O 1
ATOM 748 N N . ALA A 1 95 ? 17.713 -0.046 -35.066 1.00 78.50 95 ALA A N 1
ATOM 749 C CA . ALA A 1 95 ? 19.067 0.380 -35.416 1.00 78.50 95 ALA A CA 1
ATOM 750 C C . ALA A 1 95 ? 20.103 -0.037 -34.355 1.00 78.50 95 ALA A C 1
ATOM 752 O O . ALA A 1 95 ? 21.168 -0.560 -34.686 1.00 78.50 95 ALA A O 1
ATOM 753 N N . ILE A 1 96 ? 19.774 0.102 -33.065 1.00 72.69 96 ILE A N 1
ATOM 754 C CA . ILE A 1 96 ? 20.651 -0.331 -31.965 1.00 72.69 96 ILE A CA 1
ATOM 755 C C . ILE A 1 96 ? 20.873 -1.849 -31.996 1.00 72.69 96 ILE A C 1
ATOM 757 O O . ILE A 1 96 ? 22.009 -2.308 -31.830 1.00 72.69 96 ILE A O 1
ATOM 761 N N . LYS A 1 97 ? 19.816 -2.642 -32.220 1.00 74.38 97 LYS A N 1
ATOM 762 C CA . LYS A 1 97 ? 19.913 -4.109 -32.320 1.00 74.38 97 LYS A CA 1
ATOM 763 C C . LYS A 1 97 ? 20.755 -4.539 -33.518 1.00 74.38 97 LYS A C 1
ATOM 765 O O . LYS A 1 97 ? 21.596 -5.423 -33.382 1.00 74.38 97 LYS A O 1
ATOM 770 N N . GLU A 1 98 ? 20.570 -3.909 -34.671 1.00 68.94 98 GLU A N 1
ATOM 771 C CA . GLU A 1 98 ? 21.359 -4.196 -35.871 1.00 68.94 98 GLU A CA 1
ATOM 772 C C . GLU A 1 98 ? 22.839 -3.844 -35.669 1.00 68.94 98 GLU A C 1
ATOM 774 O O . GLU A 1 98 ? 23.716 -4.647 -36.001 1.00 68.94 98 GLU A O 1
ATOM 779 N N . ALA A 1 99 ? 23.136 -2.711 -35.027 1.00 68.44 99 ALA A N 1
ATOM 780 C CA . ALA A 1 99 ? 24.500 -2.315 -34.677 1.00 68.44 99 ALA A CA 1
ATOM 781 C C . ALA A 1 99 ? 25.172 -3.300 -33.698 1.00 68.44 99 ALA A C 1
ATOM 783 O O . ALA A 1 99 ? 26.341 -3.656 -33.857 1.00 68.44 99 ALA A O 1
ATOM 784 N N . THR A 1 100 ? 24.438 -3.805 -32.701 1.00 68.00 100 THR A N 1
ATOM 785 C CA . THR A 1 100 ? 24.984 -4.795 -31.753 1.00 68.00 100 THR A CA 1
ATOM 786 C C . THR A 1 100 ? 25.174 -6.172 -32.388 1.00 68.00 100 THR A C 1
ATOM 788 O O . THR A 1 100 ? 26.189 -6.829 -32.147 1.00 68.00 100 THR A O 1
ATOM 791 N N . VAL A 1 101 ? 24.248 -6.620 -33.239 1.00 68.31 101 VAL A N 1
ATOM 792 C CA . VAL A 1 101 ? 24.385 -7.893 -33.967 1.00 68.31 101 VAL A CA 1
ATOM 793 C C . VAL A 1 101 ? 25.556 -7.838 -34.952 1.00 68.31 101 VAL A C 1
ATOM 795 O O . VAL A 1 101 ? 26.339 -8.786 -35.028 1.00 68.31 101 VAL A O 1
ATOM 798 N N . THR A 1 102 ? 25.742 -6.727 -35.664 1.00 68.31 102 THR A N 1
ATOM 799 C CA . THR A 1 102 ? 26.874 -6.556 -36.589 1.00 68.31 102 THR A CA 1
ATOM 800 C C . THR A 1 102 ? 28.213 -6.466 -35.857 1.00 68.31 102 THR A C 1
ATOM 802 O O . THR A 1 102 ? 29.152 -7.161 -36.247 1.00 68.31 102 THR A O 1
ATOM 805 N N . SER A 1 103 ? 28.297 -5.720 -34.751 1.00 67.88 103 SER A N 1
ATOM 806 C CA . SER A 1 103 ? 29.505 -5.636 -33.915 1.00 67.88 103 SER A CA 1
ATOM 807 C C . SER A 1 103 ? 29.906 -6.998 -33.327 1.00 67.88 103 SER A C 1
ATOM 809 O O . SER A 1 103 ? 31.039 -7.449 -33.506 1.00 67.88 103 SER A O 1
ATOM 811 N N . THR A 1 104 ? 28.964 -7.725 -32.719 1.00 68.88 104 THR A N 1
ATOM 812 C CA . THR A 1 104 ? 29.233 -9.058 -32.143 1.00 68.88 104 THR A CA 1
ATOM 813 C C . THR A 1 104 ? 29.605 -10.094 -33.209 1.00 68.88 104 THR A C 1
ATOM 815 O O . THR A 1 104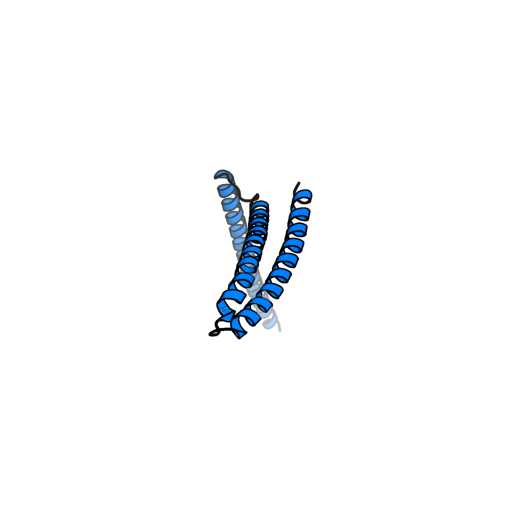 ? 30.464 -10.954 -32.981 1.00 68.88 104 THR A O 1
ATOM 818 N N . THR A 1 105 ? 29.005 -10.005 -34.399 1.00 73.12 105 THR A N 1
ATOM 819 C CA . THR A 1 105 ? 29.349 -10.861 -35.543 1.00 73.12 105 THR A CA 1
ATOM 820 C C . THR A 1 105 ? 30.755 -10.557 -36.059 1.00 73.12 105 THR A C 1
ATOM 822 O O . THR A 1 105 ? 31.531 -11.489 -36.295 1.00 73.12 105 THR A O 1
ATOM 825 N N . TYR A 1 106 ? 31.115 -9.274 -36.165 1.00 74.19 106 TYR A N 1
ATOM 826 C CA . TYR A 1 106 ? 32.448 -8.826 -36.564 1.00 74.19 106 TYR A CA 1
ATOM 827 C C . TYR A 1 106 ? 33.527 -9.317 -35.588 1.00 74.19 106 TYR A C 1
ATOM 829 O O . TYR A 1 106 ? 34.488 -9.968 -36.006 1.00 74.19 106 TYR A O 1
ATOM 837 N N . GLU A 1 107 ? 33.333 -9.128 -34.280 1.00 78.38 107 GLU A N 1
ATOM 838 C CA . GLU A 1 107 ? 34.278 -9.607 -33.263 1.00 78.38 107 GLU A CA 1
ATOM 839 C C . GLU A 1 107 ? 34.472 -11.129 -33.316 1.00 78.38 107 GLU A C 1
ATOM 841 O O . GLU A 1 107 ? 35.588 -11.647 -33.183 1.00 78.38 107 GLU A O 1
ATOM 846 N N . ARG A 1 108 ? 33.388 -11.881 -33.538 1.00 79.88 108 ARG A N 1
ATOM 847 C CA . ARG A 1 108 ? 33.447 -13.343 -33.628 1.00 79.88 108 ARG A CA 1
ATOM 848 C C . ARG A 1 108 ? 34.199 -13.811 -34.872 1.00 79.88 108 ARG A C 1
ATOM 850 O O . ARG A 1 108 ? 34.962 -14.777 -34.784 1.00 79.88 108 ARG A O 1
ATOM 857 N N . ALA A 1 109 ? 34.003 -13.148 -36.010 1.00 78.38 109 ALA A N 1
ATOM 858 C CA . ALA A 1 109 ? 34.745 -13.425 -37.237 1.00 78.38 109 ALA A CA 1
ATOM 859 C C . ALA A 1 109 ? 36.242 -13.121 -37.058 1.00 78.38 109 ALA A C 1
ATOM 861 O O . ALA A 1 109 ? 37.084 -13.964 -37.375 1.00 78.38 109 ALA A O 1
ATOM 862 N N . GLN A 1 110 ? 36.572 -11.985 -36.443 1.00 83.31 110 GLN A N 1
ATOM 863 C CA . GLN A 1 110 ? 37.949 -11.576 -36.174 1.00 83.31 110 GLN A CA 1
ATOM 864 C C . GLN A 1 110 ? 38.681 -12.569 -35.251 1.00 83.31 110 GLN A C 1
ATOM 866 O O . GLN A 1 110 ? 39.804 -12.984 -35.546 1.00 83.31 110 GLN A O 1
ATOM 871 N N . ARG A 1 111 ? 38.035 -13.045 -34.176 1.00 85.62 111 ARG A N 1
ATOM 872 C CA . ARG A 1 111 ? 38.615 -14.079 -33.291 1.00 85.62 111 ARG A CA 1
ATOM 873 C C . ARG A 1 111 ? 38.883 -15.399 -34.019 1.00 85.62 111 ARG A C 1
ATOM 875 O O . ARG A 1 111 ? 39.898 -16.044 -33.755 1.00 85.62 111 ARG A O 1
ATOM 882 N N . ARG A 1 112 ? 37.993 -15.817 -34.928 1.00 83.69 112 ARG A N 1
ATOM 883 C CA . ARG A 1 112 ? 38.193 -17.031 -35.744 1.00 83.69 112 ARG A CA 1
ATOM 884 C C . ARG A 1 112 ? 39.396 -16.885 -36.670 1.00 83.69 112 ARG A C 1
ATOM 886 O O . ARG A 1 112 ? 40.218 -17.799 -36.713 1.00 83.69 112 ARG A O 1
ATOM 893 N N . LEU A 1 113 ? 39.521 -15.736 -37.334 1.00 87.12 113 LEU A N 1
ATOM 894 C CA . LEU A 1 113 ? 40.648 -15.430 -38.212 1.00 87.12 113 LEU A CA 1
ATOM 895 C C . LEU A 1 113 ? 41.975 -15.488 -37.442 1.00 87.12 113 LEU A C 1
ATOM 897 O O . LEU A 1 113 ? 42.881 -16.223 -37.824 1.00 87.12 113 LEU A O 1
ATOM 901 N N . PHE A 1 114 ? 42.065 -14.803 -36.297 1.00 88.81 114 PHE A N 1
ATOM 902 C CA . PHE A 1 114 ? 43.280 -14.826 -35.478 1.00 88.81 114 PHE A CA 1
ATOM 903 C C . PHE A 1 114 ? 43.629 -16.224 -34.968 1.00 88.81 114 PHE A C 1
ATOM 905 O O . PHE A 1 114 ? 44.803 -16.587 -34.933 1.00 88.81 114 PHE A O 1
ATOM 912 N N . LYS A 1 115 ? 42.636 -17.047 -34.611 1.00 88.69 115 LYS A N 1
ATOM 913 C CA . LYS A 1 115 ? 42.882 -18.439 -34.212 1.00 88.69 115 LYS A CA 1
ATOM 914 C C . LYS A 1 115 ? 43.478 -19.264 -35.358 1.00 88.69 115 LYS A C 1
ATOM 916 O O . LYS A 1 115 ? 44.397 -20.041 -35.113 1.00 88.69 115 LYS A O 1
ATOM 921 N N . GLN A 1 116 ? 42.979 -19.094 -36.583 1.00 86.25 116 GLN A N 1
ATOM 922 C CA . GLN A 1 116 ? 43.509 -19.783 -37.764 1.00 86.25 116 GLN A CA 1
ATOM 923 C C . GLN A 1 116 ? 44.933 -19.329 -38.095 1.00 86.25 116 GLN A C 1
ATOM 925 O O . GLN A 1 116 ? 45.807 -20.175 -38.268 1.00 86.25 116 GLN A O 1
ATOM 930 N N . VAL A 1 117 ? 45.187 -18.017 -38.098 1.00 87.44 117 VAL A N 1
ATOM 931 C CA . VAL A 1 117 ? 46.525 -17.454 -38.341 1.00 87.44 117 VAL A CA 1
ATOM 932 C C . VAL A 1 117 ? 47.522 -17.944 -37.289 1.00 87.44 117 VAL A C 1
ATOM 934 O O . VAL A 1 117 ? 48.593 -18.430 -37.637 1.00 87.44 117 VAL A O 1
ATOM 937 N N . ASN A 1 118 ? 47.154 -17.912 -36.006 1.00 85.00 118 ASN A N 1
ATOM 938 C CA . ASN A 1 118 ? 48.016 -18.407 -34.932 1.00 85.00 118 ASN A CA 1
ATOM 939 C C . ASN A 1 118 ? 48.273 -19.917 -35.031 1.00 85.00 118 ASN A C 1
ATOM 941 O O . ASN A 1 118 ? 49.374 -20.368 -34.724 1.00 85.00 118 ASN A O 1
ATOM 945 N N . GLY A 1 119 ? 47.282 -20.706 -35.457 1.00 82.88 119 GLY A N 1
ATOM 946 C CA . GLY A 1 119 ? 47.462 -22.135 -35.719 1.00 82.88 119 GLY A CA 1
ATOM 947 C C . GLY A 1 119 ? 48.441 -22.394 -36.865 1.00 82.88 119 GLY A C 1
ATOM 948 O O . GLY A 1 119 ? 49.334 -23.225 -36.729 1.00 82.88 119 GLY A O 1
ATOM 949 N N . PHE A 1 120 ? 48.321 -21.635 -37.956 1.00 84.19 120 PHE A N 1
ATOM 950 C CA . PHE A 1 120 ? 49.214 -21.724 -39.110 1.00 84.19 120 PHE A CA 1
ATOM 951 C C . PHE A 1 120 ? 50.657 -21.325 -38.765 1.00 84.19 120 PHE A C 1
ATOM 953 O O . PHE A 1 120 ? 51.589 -22.062 -39.076 1.00 84.19 120 PHE A O 1
ATOM 960 N N . LEU A 1 121 ? 50.849 -20.210 -38.052 1.00 81.31 121 LEU A N 1
ATOM 961 C CA . LEU A 1 121 ? 52.174 -19.762 -37.604 1.00 81.31 121 LEU A CA 1
ATOM 962 C C . LEU A 1 121 ? 52.834 -20.763 -36.645 1.00 81.31 121 LEU A C 1
ATOM 964 O O . LEU A 1 121 ? 54.028 -21.026 -36.765 1.00 81.31 121 LEU A O 1
ATOM 968 N N . ARG A 1 122 ? 52.067 -21.360 -35.721 1.00 80.25 122 ARG A N 1
ATOM 969 C CA . ARG A 1 122 ? 52.575 -22.417 -34.830 1.00 80.25 122 ARG A CA 1
ATOM 970 C C . ARG A 1 122 ? 52.996 -23.663 -35.600 1.00 80.25 122 ARG A C 1
ATOM 972 O O . ARG A 1 122 ? 54.046 -24.212 -35.295 1.00 80.25 122 ARG A O 1
ATOM 979 N N . ALA A 1 123 ? 52.204 -24.084 -36.587 1.00 76.1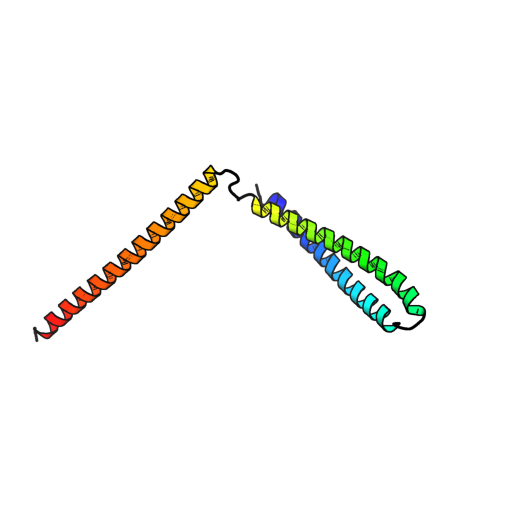9 123 ALA A N 1
ATOM 980 C CA . ALA A 1 123 ? 52.553 -25.217 -37.435 1.00 76.19 123 ALA A CA 1
ATOM 981 C C . ALA A 1 123 ? 53.851 -24.946 -38.210 1.00 76.19 123 ALA A C 1
ATOM 983 O O . ALA A 1 123 ? 54.748 -25.776 -38.184 1.00 76.19 123 ALA A O 1
ATOM 984 N N . LEU A 1 124 ? 53.998 -23.766 -38.822 1.00 72.94 124 LEU A N 1
ATOM 985 C CA . LEU A 1 124 ? 55.219 -23.393 -39.546 1.00 72.94 124 LEU A CA 1
ATOM 986 C C . LEU A 1 124 ? 56.474 -23.391 -38.662 1.00 72.94 124 LEU A C 1
ATOM 988 O O . LEU A 1 124 ? 57.508 -23.894 -39.088 1.00 72.94 124 LEU A O 1
ATOM 992 N N . LEU A 1 125 ? 56.380 -22.881 -37.431 1.00 67.25 125 LEU A N 1
ATOM 993 C CA . LEU A 1 125 ? 57.495 -22.884 -36.474 1.00 67.25 125 LEU A CA 1
ATOM 994 C C . LEU A 1 125 ? 57.894 -24.296 -36.018 1.00 67.25 125 LEU A C 1
ATOM 996 O O . LEU A 1 125 ? 59.040 -24.518 -35.650 1.00 67.25 125 LEU A O 1
ATOM 1000 N N . GLN A 1 126 ? 56.964 -25.250 -36.048 1.00 65.88 126 GLN A N 1
ATOM 1001 C CA . GLN A 1 126 ? 57.203 -26.634 -35.634 1.00 65.88 126 GLN A CA 1
ATOM 1002 C C . GLN A 1 126 ? 57.903 -27.474 -36.717 1.00 65.88 126 GLN A C 1
ATOM 1004 O O . GLN A 1 126 ? 58.473 -28.512 -36.404 1.00 65.88 126 GLN A O 1
ATOM 1009 N N . TYR A 1 127 ? 57.878 -27.019 -37.975 1.00 61.47 127 TYR A N 1
ATOM 1010 C CA . TYR A 1 127 ? 58.597 -27.631 -39.101 1.00 61.47 127 TYR A CA 1
ATOM 1011 C C . TYR A 1 127 ? 59.907 -26.900 -39.454 1.00 61.47 127 TYR A C 1
ATOM 1013 O O . TYR A 1 127 ? 60.583 -27.301 -40.399 1.00 61.47 127 TYR A O 1
ATOM 1021 N N . SER A 1 128 ? 60.266 -25.827 -38.734 1.00 56.72 128 SER A N 1
ATOM 1022 C CA . SER A 1 128 ? 61.507 -25.059 -38.944 1.00 56.72 128 SER A CA 1
ATOM 1023 C C . SER A 1 128 ? 62.593 -25.323 -37.888 1.00 56.72 128 SER A C 1
ATOM 1025 O O . SER A 1 128 ? 63.541 -24.542 -37.791 1.00 56.72 128 SER A O 1
ATOM 1027 N N . THR A 1 129 ? 62.442 -26.378 -37.086 1.00 50.91 129 THR A N 1
ATOM 1028 C CA . THR A 1 129 ? 63.440 -26.924 -36.145 1.00 50.91 129 THR A CA 1
ATOM 1029 C C . THR A 1 129 ? 63.714 -28.371 -36.498 1.00 50.91 129 THR A C 1
ATOM 1031 O O . THR A 1 129 ? 64.899 -28.760 -36.495 1.00 50.91 129 THR A O 1
#

Radius of gyration: 33.2 Å; chains: 1; bounding box: 84×50×66 Å

Foldseek 3Di:
DQVVPLVVLVVVLVVLVVVLVVLVVVLVVLVVVLVVCPPHPCNVVSVVVNVVSVVVSVVSVVVSVVSVVVNVVSVCPPPPPDPVVVVVVVVVVVVVVVVVVVVVVVVVVVVVVVVVVVVVVVVVVVVVD

Organism: Vibrio splendidus (NCBI:txid29497)

pLDDT: mean 80.68, std 13.19, range [44.59, 95.25]

Secondary structure (DSSP, 8-state):
--HHHHHHHHHHHHHHHHHHHHHHHHHHHHHHHHHHTTTSTHHHHHHHHHHHHHHHHHHHHHHHHHHHHHHHHHHTTTS--SHHHHHHHHHHHHHHHHHHHHHHHHHHHHHHHHHHHHHHHHHHHHS--